Protein AF-A0A1F2VPT2-F1 (afdb_monomer)

Sequence (80 aa):
MIWLYERGAEVLRIETRFDNDSSQFEMIWHRPDGTTKTERFATEDAFRARLETVEAALRTEHWNRTGTPEIQKDGWKDAQ

Secondary structure (DSSP, 8-state):
-EEEEEETTEEEEEEEEEETTTTEEEEEEE-TTS-EEEEEESSHHHHHHHHHHHHHHHHHTTPEEEEEEE--STT-----

Radius of gyration: 13.38 Å; Cα contacts (8 Å, |Δi|>4): 118; chains: 1; bounding box: 27×38×33 Å

Nearest PDB structures (foldseek):
  3k44-assembly1_A  TM=4.177E-01  e=1.563E-01  Drosophila melanogaster
  3k44-assembly4_D  TM=4.170E-01  e=1.655E-01  Drosophila melanogaster
  8chu-assembly1_A  TM=4.640E-01  e=2.599E+00  Homo sapiens
  8chu-assembly1_B  TM=4.406E-01  e=2.454E+00  Homo sapiens
  8chv-assembly1_B  TM=4.452E-01  e=2.599E+00  Homo sapiens

Mean predicted aligned error: 6.66 Å

Foldseek 3Di:
DWWWWDDPPWIKIWDWDQDPVLRWIWIWIQGSVRDIDIDIGNDPVVVVVVVVVVVVVCVVVVIDTDDDHDDPPPHDPPPD

Solvent-accessible surface area (backbone atoms only — not comparable to full-atom values): 4607 Å² total; per-residue (Å²): 63,36,42,40,28,38,44,92,93,41,50,38,37,42,37,41,49,68,42,77,90,79,57,26,40,36,42,37,38,40,41,68,88,68,54,70,50,79,46,79,24,81,42,69,66,62,43,49,56,47,50,56,53,48,55,52,50,37,52,74,70,57,38,41,76,50,79,76,70,44,70,67,79,89,68,71,78,84,78,128

pLDDT: mean 84.19, std 14.8, range [40.03, 95.0]

Structure (mmCIF, N/CA/C/O backbone):
data_AF-A0A1F2VPT2-F1
#
_entry.id   AF-A0A1F2VPT2-F1
#
loop_
_atom_site.group_PDB
_atom_site.id
_atom_site.type_symbol
_atom_site.label_atom_id
_atom_site.label_alt_id
_atom_site.label_comp_id
_atom_site.label_asym_id
_atom_site.label_entity_id
_atom_site.label_seq_id
_atom_site.pdbx_PDB_ins_code
_atom_site.Cartn_x
_atom_site.Cartn_y
_atom_site.Cartn_z
_atom_site.occupancy
_atom_site.B_iso_or_equiv
_atom_site.auth_seq_id
_atom_site.auth_comp_id
_atom_site.auth_asym_id
_atom_site.auth_atom_id
_atom_site.pdbx_PDB_model_num
ATOM 1 N N . MET A 1 1 ? 2.904 -10.491 -0.978 1.00 84.00 1 MET A N 1
ATOM 2 C CA . MET A 1 1 ? 2.934 -10.282 0.484 1.00 84.00 1 MET A CA 1
ATOM 3 C C . MET A 1 1 ? 1.791 -9.358 0.862 1.00 84.00 1 MET A C 1
ATO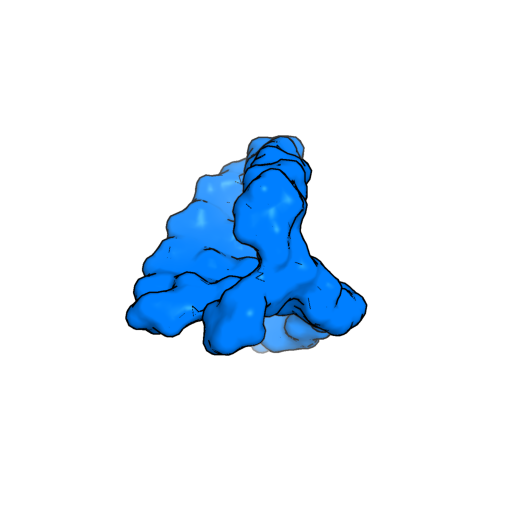M 5 O O . MET A 1 1 ? 1.512 -8.440 0.105 1.00 84.00 1 MET A O 1
ATOM 9 N N . ILE A 1 2 ? 1.144 -9.563 2.006 1.00 86.06 2 ILE A N 1
ATOM 10 C CA . ILE A 1 2 ? 0.155 -8.623 2.549 1.00 86.06 2 ILE A CA 1
ATOM 11 C C . ILE A 1 2 ? 0.764 -7.865 3.718 1.00 86.06 2 ILE A C 1
ATOM 13 O O . ILE A 1 2 ? 1.442 -8.435 4.569 1.00 86.06 2 ILE A O 1
ATOM 17 N N . TRP A 1 3 ? 0.500 -6.568 3.743 1.00 87.81 3 TRP A N 1
ATOM 18 C CA . TRP A 1 3 ? 0.905 -5.639 4.773 1.00 87.81 3 TRP A CA 1
ATOM 19 C C . TRP A 1 3 ? -0.355 -4.962 5.300 1.00 87.81 3 TRP A C 1
ATOM 21 O O . TRP A 1 3 ? -1.119 -4.383 4.526 1.00 87.81 3 TRP A O 1
ATOM 31 N N . LEU A 1 4 ? -0.585 -5.066 6.604 1.00 89.69 4 LEU A N 1
ATOM 32 C CA . LEU A 1 4 ? -1.698 -4.411 7.276 1.00 89.69 4 LEU A CA 1
ATOM 33 C C . LEU A 1 4 ? -1.174 -3.213 8.053 1.00 89.69 4 LEU A C 1
ATOM 35 O O . LEU A 1 4 ? -0.113 -3.264 8.680 1.00 89.69 4 LEU A O 1
ATOM 39 N N . TYR A 1 5 ? -1.923 -2.127 7.964 1.00 91.00 5 TYR A N 1
ATOM 40 C CA . TYR A 1 5 ? -1.641 -0.880 8.634 1.00 91.00 5 TYR A CA 1
ATOM 41 C C . TYR A 1 5 ? -2.912 -0.383 9.301 1.00 91.00 5 TYR A C 1
ATOM 43 O O . TYR A 1 5 ? -3.975 -0.357 8.683 1.00 91.00 5 TYR A O 1
ATOM 51 N N . GLU A 1 6 ? -2.793 0.051 10.545 1.00 91.50 6 GLU A N 1
ATOM 52 C CA . GLU A 1 6 ? -3.917 0.524 11.341 1.00 91.50 6 GLU A CA 1
ATOM 53 C C . GLU A 1 6 ? -3.661 1.942 11.843 1.00 91.50 6 GLU A C 1
ATOM 55 O O . GLU A 1 6 ? -2.553 2.296 12.267 1.00 91.50 6 GLU A O 1
ATOM 60 N N . ARG A 1 7 ? -4.712 2.760 11.797 1.00 91.94 7 ARG A N 1
ATOM 61 C CA . ARG A 1 7 ? -4.732 4.115 12.343 1.00 91.94 7 ARG A CA 1
ATOM 62 C C . ARG A 1 7 ? -6.085 4.365 13.000 1.00 91.94 7 ARG A C 1
ATOM 64 O O . ARG A 1 7 ? -7.079 4.645 12.337 1.00 91.94 7 ARG A O 1
ATOM 71 N N . GLY A 1 8 ? -6.134 4.251 14.326 1.00 88.69 8 GLY A N 1
ATOM 72 C CA . GLY A 1 8 ? -7.396 4.334 15.063 1.00 88.69 8 GLY A CA 1
ATOM 73 C C . GLY A 1 8 ? -8.326 3.176 14.693 1.00 88.69 8 GLY A C 1
ATOM 74 O O . GLY A 1 8 ? -7.985 2.027 14.941 1.00 88.69 8 GLY A O 1
ATOM 75 N N . ALA A 1 9 ? -9.486 3.484 14.108 1.00 87.19 9 ALA A N 1
ATOM 76 C CA . ALA A 1 9 ? -10.441 2.490 13.602 1.00 87.19 9 ALA A CA 1
ATOM 77 C C . ALA A 1 9 ? -10.271 2.191 12.099 1.00 87.19 9 ALA A C 1
ATOM 79 O O . ALA A 1 9 ? -11.014 1.386 11.540 1.00 87.19 9 ALA A O 1
ATOM 80 N N . GLU A 1 10 ? -9.335 2.866 11.428 1.00 92.56 10 GLU A N 1
ATOM 81 C CA . GLU A 1 10 ? -9.087 2.685 10.003 1.00 92.56 10 GLU A CA 1
ATOM 82 C C . GLU A 1 10 ? -8.066 1.573 9.772 1.00 92.56 10 GLU A C 1
ATOM 84 O O . GLU A 1 10 ? -7.018 1.531 10.422 1.00 92.56 10 GLU A O 1
ATOM 89 N N . VAL A 1 11 ? -8.347 0.723 8.784 1.00 91.00 11 VAL A N 1
ATOM 90 C CA . VAL A 1 11 ? -7.442 -0.333 8.330 1.00 91.00 11 VAL A CA 1
ATOM 91 C C . VAL A 1 11 ? -7.096 -0.087 6.869 1.00 91.00 11 VAL A C 1
ATOM 93 O O . VAL A 1 11 ? -7.972 0.033 6.013 1.00 91.00 11 VAL A O 1
ATOM 96 N N . LEU A 1 12 ? -5.802 -0.025 6.587 1.00 92.12 12 LEU A N 1
ATOM 97 C CA . LEU A 1 12 ? -5.240 0.011 5.251 1.00 92.12 12 LEU A CA 1
ATOM 98 C C . LEU A 1 12 ? -4.515 -1.310 5.002 1.00 92.12 12 LEU A C 1
ATOM 100 O O . LEU A 1 12 ? -3.617 -1.695 5.749 1.00 92.12 12 LEU A O 1
ATOM 104 N N . ARG A 1 13 ? -4.876 -1.994 3.918 1.00 92.00 13 ARG A N 1
ATOM 105 C CA . ARG A 1 13 ? -4.187 -3.209 3.479 1.00 92.00 13 ARG A CA 1
ATOM 106 C C . ARG A 1 13 ? -3.449 -2.929 2.181 1.00 92.00 13 ARG A C 1
ATOM 108 O O . ARG A 1 13 ? -4.043 -2.459 1.215 1.00 92.00 13 ARG A O 1
ATOM 115 N N . ILE A 1 14 ? -2.167 -3.262 2.151 1.00 92.25 14 ILE A N 1
ATOM 116 C CA . ILE A 1 14 ? -1.347 -3.234 0.943 1.00 92.25 14 ILE A CA 1
ATOM 117 C C . ILE A 1 14 ? -0.971 -4.664 0.603 1.00 92.25 14 ILE A C 1
ATOM 119 O O . ILE A 1 14 ? -0.332 -5.365 1.384 1.00 92.25 14 ILE A O 1
ATOM 123 N N . GLU A 1 15 ? -1.381 -5.104 -0.572 1.00 92.00 15 GLU A N 1
ATOM 124 C CA . GLU A 1 15 ? -0.995 -6.382 -1.134 1.00 92.00 15 GLU A CA 1
ATOM 125 C C . GLU A 1 15 ? 0.023 -6.165 -2.247 1.00 92.00 15 GLU A C 1
ATOM 127 O O . GLU A 1 15 ? -0.136 -5.317 -3.117 1.00 92.00 15 GLU A O 1
ATOM 132 N N . THR A 1 16 ? 1.091 -6.943 -2.211 1.00 90.25 16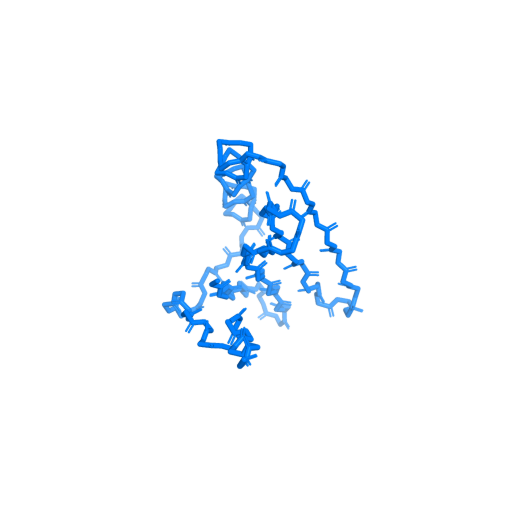 THR A N 1
ATOM 133 C CA . THR A 1 16 ? 2.128 -6.957 -3.230 1.00 90.25 16 THR A CA 1
ATOM 134 C C . THR A 1 16 ? 2.156 -8.3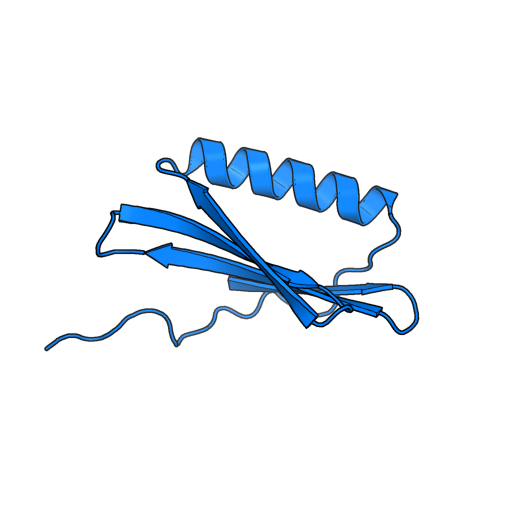19 -3.894 1.00 90.25 16 THR A C 1
ATOM 136 O O . THR A 1 16 ? 2.142 -9.346 -3.210 1.00 90.25 16 THR A O 1
ATOM 139 N N . ARG A 1 17 ? 2.209 -8.366 -5.219 1.00 89.62 17 ARG A N 1
ATOM 140 C CA . ARG A 1 17 ? 2.330 -9.629 -5.952 1.00 89.62 17 ARG A CA 1
ATOM 141 C C . ARG A 1 17 ? 3.114 -9.436 -7.236 1.00 89.62 17 ARG A C 1
ATOM 143 O O . ARG A 1 17 ? 3.231 -8.321 -7.730 1.00 89.62 17 ARG A O 1
ATOM 150 N N . PHE A 1 18 ? 3.655 -10.528 -7.751 1.00 86.88 18 PHE A N 1
ATOM 151 C CA . PHE A 1 18 ? 4.248 -10.560 -9.077 1.00 86.88 18 PHE A CA 1
ATOM 152 C C . PHE A 1 18 ? 3.286 -11.292 -10.009 1.00 86.88 18 PHE A C 1
ATOM 154 O O . PHE A 1 18 ? 2.944 -12.450 -9.766 1.00 86.88 18 PHE A O 1
ATOM 161 N 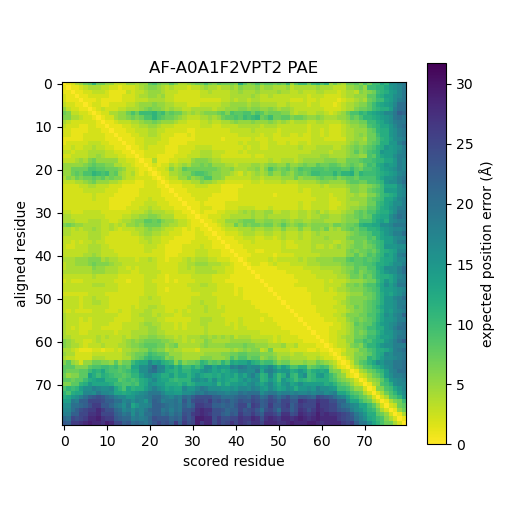N . ASP A 1 19 ? 2.815 -10.592 -11.031 1.00 86.69 19 ASP A N 1
ATOM 162 C CA . ASP A 1 19 ? 2.007 -11.151 -12.101 1.00 86.69 19 ASP A CA 1
ATOM 163 C C . ASP A 1 19 ? 2.934 -11.819 -13.121 1.00 86.69 19 ASP A C 1
ATOM 165 O O . ASP A 1 19 ? 3.694 -11.146 -13.818 1.00 86.69 19 ASP A O 1
ATOM 169 N N . ASN A 1 20 ? 2.899 -13.152 -13.182 1.00 83.69 20 ASN A N 1
ATOM 170 C CA . ASN A 1 20 ? 3.766 -13.919 -14.083 1.00 83.69 20 ASN A CA 1
ATOM 171 C C . ASN A 1 20 ? 3.341 -13.815 -15.554 1.00 83.69 20 ASN A C 1
ATOM 173 O O . ASN A 1 20 ? 4.188 -13.978 -16.425 1.00 83.69 20 ASN A O 1
ATOM 177 N N . ASP A 1 21 ? 2.065 -13.533 -15.834 1.00 86.44 21 ASP A N 1
ATOM 178 C CA . ASP A 1 21 ? 1.549 -13.420 -17.205 1.00 86.44 21 ASP A CA 1
ATOM 179 C C . ASP A 1 21 ? 2.120 -12.179 -17.905 1.00 86.44 21 ASP A C 1
ATOM 181 O O . ASP A 1 21 ? 2.716 -12.262 -18.977 1.00 86.44 21 ASP A O 1
ATOM 185 N N . SER A 1 22 ? 2.045 -11.029 -17.234 1.00 85.44 22 SER A N 1
ATOM 186 C CA . SER A 1 22 ? 2.563 -9.755 -17.738 1.00 85.44 22 SER A CA 1
ATOM 187 C C . SER A 1 22 ? 4.009 -9.479 -17.317 1.00 85.44 22 SER A C 1
ATOM 189 O O . SER A 1 22 ? 4.584 -8.478 -17.746 1.00 85.44 22 SER A O 1
ATOM 191 N N . SER A 1 23 ? 4.599 -10.330 -16.468 1.00 89.00 23 SER A N 1
ATOM 192 C CA . SER A 1 23 ? 5.903 -10.105 -15.823 1.00 89.00 23 SER A CA 1
ATOM 193 C C . SER A 1 23 ? 5.982 -8.742 -15.119 1.00 89.00 23 SER A C 1
ATOM 195 O O . SER A 1 23 ? 6.954 -8.001 -15.271 1.00 89.00 23 SER A O 1
ATOM 197 N N . GLN A 1 24 ? 4.932 -8.382 -14.373 1.00 91.56 24 GLN A N 1
ATOM 198 C CA . GLN A 1 24 ? 4.835 -7.095 -13.677 1.00 91.56 24 GLN A CA 1
ATOM 199 C C . GLN A 1 24 ? 4.679 -7.266 -12.172 1.00 91.56 24 GLN A C 1
ATOM 201 O O . GLN A 1 24 ? 4.010 -8.170 -11.683 1.00 91.56 24 GLN A O 1
ATOM 206 N N . PHE A 1 25 ? 5.243 -6.331 -11.421 1.00 90.94 25 PHE A N 1
ATOM 207 C CA . PHE A 1 25 ? 4.985 -6.193 -9.998 1.00 90.94 25 PHE A CA 1
ATOM 208 C C . PHE A 1 25 ? 3.712 -5.377 -9.801 1.00 90.94 25 PHE A C 1
ATOM 210 O O . PHE A 1 25 ? 3.577 -4.280 -10.343 1.00 90.94 25 PHE A O 1
ATOM 217 N N . GLU A 1 26 ? 2.785 -5.886 -9.004 1.00 93.62 26 GLU A N 1
ATOM 218 C CA . GLU A 1 26 ? 1.543 -5.208 -8.662 1.00 93.62 26 GLU A CA 1
ATOM 219 C C . GLU A 1 26 ? 1.532 -4.840 -7.177 1.00 93.62 26 GLU A C 1
ATOM 221 O O . GLU A 1 26 ? 1.831 -5.660 -6.305 1.00 93.62 26 GLU A O 1
ATOM 226 N N . MET A 1 27 ? 1.155 -3.595 -6.896 1.00 93.81 27 MET A N 1
ATOM 227 C CA . MET A 1 27 ? 0.831 -3.095 -5.565 1.00 93.81 27 MET A CA 1
ATOM 228 C C . MET A 1 27 ? -0.654 -2.756 -5.524 1.00 93.81 27 MET A C 1
ATOM 230 O O . MET A 1 27 ? -1.115 -1.839 -6.204 1.00 93.81 27 MET A O 1
ATOM 234 N N . ILE A 1 28 ? -1.410 -3.501 -4.734 1.00 94.56 28 ILE A N 1
ATOM 235 C CA . ILE A 1 28 ? -2.849 -3.355 -4.584 1.00 94.56 28 ILE A CA 1
ATOM 236 C C . ILE A 1 28 ? -3.120 -2.730 -3.221 1.00 94.56 28 ILE A C 1
ATOM 238 O O . ILE A 1 28 ? -2.758 -3.260 -2.175 1.00 94.56 28 ILE A O 1
AT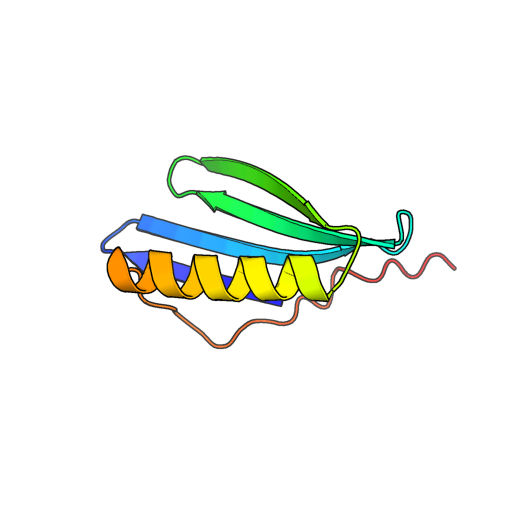OM 242 N N . TRP A 1 29 ? -3.767 -1.579 -3.243 1.00 94.31 29 TRP A N 1
ATOM 243 C CA . TRP A 1 29 ? -4.163 -0.816 -2.076 1.00 94.31 29 TRP A CA 1
ATOM 244 C C . TRP A 1 29 ? -5.627 -1.075 -1.791 1.00 94.31 29 TRP A C 1
ATOM 246 O O . TRP A 1 29 ? -6.457 -0.750 -2.632 1.00 94.31 29 TRP A O 1
ATOM 256 N N . HIS A 1 30 ? -5.950 -1.560 -0.604 1.00 93.81 30 HIS A N 1
ATOM 257 C CA . HIS A 1 30 ? -7.315 -1.629 -0.100 1.00 93.81 30 HIS A CA 1
ATOM 258 C C . HIS A 1 30 ? -7.466 -0.590 1.005 1.00 93.81 30 HIS A C 1
ATOM 260 O O . HIS A 1 30 ? -6.907 -0.736 2.095 1.00 93.81 30 HIS A O 1
ATOM 266 N N . ARG A 1 31 ? -8.170 0.497 0.688 1.00 91.75 31 ARG A N 1
ATOM 267 C CA . ARG A 1 31 ? -8.355 1.632 1.594 1.00 91.75 31 ARG A CA 1
ATOM 268 C C . ARG A 1 31 ? -9.512 1.394 2.566 1.00 91.75 31 ARG A C 1
ATOM 270 O O . ARG A 1 31 ? -10.421 0.636 2.231 1.00 91.75 31 ARG A O 1
ATOM 277 N N . PRO A 1 32 ? -9.534 2.094 3.715 1.00 89.12 32 PRO A N 1
ATOM 278 C CA . PRO A 1 32 ? -10.624 1.988 4.691 1.00 89.12 32 PRO A CA 1
ATOM 279 C C . PRO A 1 32 ? -12.002 2.367 4.124 1.00 89.12 32 PRO A C 1
ATOM 281 O O . PRO A 1 32 ? -13.014 1.839 4.564 1.00 89.12 32 PRO A O 1
ATOM 284 N N . ASP A 1 33 ? -12.042 3.227 3.104 1.00 89.75 33 ASP A N 1
ATOM 285 C CA . ASP A 1 33 ? -13.251 3.599 2.350 1.00 89.75 33 ASP A CA 1
ATOM 286 C C . ASP A 1 33 ? -13.794 2.460 1.448 1.00 89.75 33 ASP A C 1
ATOM 288 O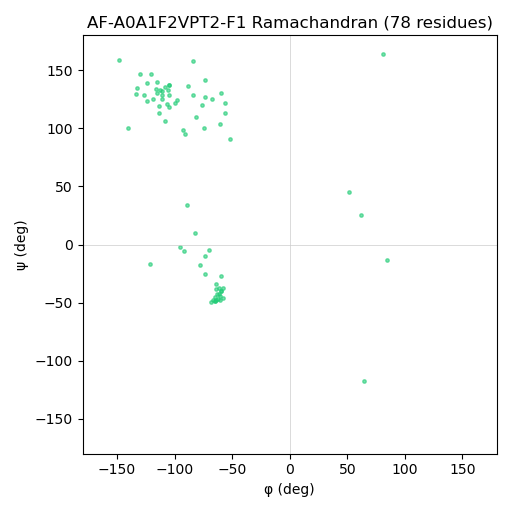 O . ASP A 1 33 ? -14.840 2.580 0.823 1.00 89.75 33 ASP A O 1
ATOM 292 N N . GLY A 1 34 ? -13.089 1.328 1.354 1.00 87.69 34 GLY A N 1
ATOM 293 C CA . GLY A 1 34 ? -13.432 0.213 0.465 1.00 87.69 34 GLY A CA 1
ATOM 294 C C . GLY A 1 34 ? -12.908 0.387 -0.964 1.00 87.69 34 GLY A C 1
ATOM 295 O O . GLY A 1 34 ? -12.837 -0.583 -1.722 1.00 87.69 34 GLY A O 1
ATOM 296 N N . THR A 1 35 ? -12.455 1.590 -1.329 1.00 93.00 35 THR A N 1
ATOM 297 C CA . THR A 1 35 ? -11.777 1.831 -2.605 1.00 93.00 35 THR A CA 1
ATOM 298 C C . THR A 1 35 ? -10.507 0.985 -2.723 1.00 93.00 35 THR A C 1
ATOM 300 O O . THR A 1 35 ? -9.635 1.004 -1.847 1.00 93.00 35 THR A O 1
ATOM 303 N N . THR A 1 36 ? -10.372 0.297 -3.860 1.00 93.94 36 THR A N 1
ATOM 304 C CA . THR A 1 36 ? -9.159 -0.443 -4.220 1.00 93.94 36 THR A CA 1
ATOM 305 C C . THR A 1 36 ? -8.411 0.262 -5.350 1.00 93.94 36 THR A C 1
ATOM 307 O O . THR A 1 36 ? -9.024 0.702 -6.322 1.00 93.94 36 THR A O 1
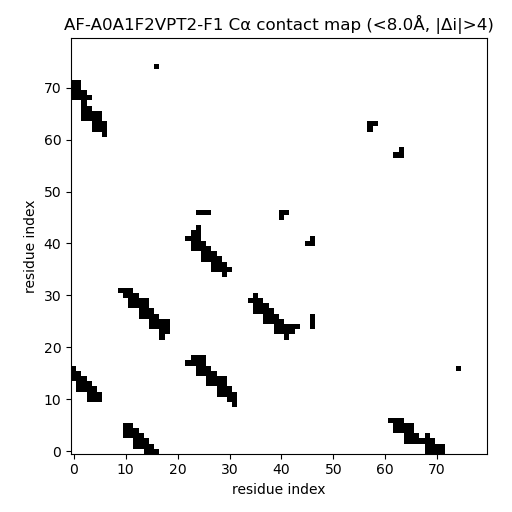ATOM 310 N N . LYS A 1 37 ? -7.084 0.376 -5.243 1.00 95.00 37 LYS A N 1
ATOM 311 C CA . LYS A 1 37 ? -6.217 0.911 -6.306 1.00 95.00 37 LYS A CA 1
ATOM 312 C C . LYS A 1 37 ? -5.098 -0.077 -6.604 1.00 95.00 37 LYS A C 1
ATOM 314 O O . LYS A 1 37 ? -4.366 -0.443 -5.695 1.00 95.00 37 LYS A O 1
ATOM 319 N N . THR A 1 38 ? -4.910 -0.423 -7.871 1.00 94.19 38 THR A N 1
ATOM 320 C CA . THR A 1 38 ? -3.774 -1.240 -8.317 1.00 94.19 38 THR A CA 1
ATOM 321 C C . THR A 1 38 ? -2.752 -0.365 -9.030 1.00 94.19 38 THR A C 1
ATOM 323 O O . THR A 1 38 ? -3.091 0.390 -9.939 1.00 94.19 38 THR A O 1
ATOM 326 N N . GLU A 1 39 ? -1.497 -0.461 -8.613 1.00 94.19 39 GLU A N 1
ATOM 327 C CA . GLU A 1 39 ? -0.342 0.140 -9.273 1.00 94.19 39 GLU A CA 1
ATOM 328 C C . GLU A 1 39 ? 0.509 -0.986 -9.862 1.00 94.19 39 GLU A C 1
ATOM 330 O O . GLU A 1 39 ? 0.773 -1.975 -9.179 1.00 94.19 39 GLU A O 1
ATOM 335 N N . ARG A 1 40 ? 0.915 -0.851 -11.127 1.00 94.12 40 ARG A N 1
ATOM 336 C CA . ARG A 1 40 ? 1.727 -1.851 -11.827 1.00 94.12 40 ARG A CA 1
ATOM 337 C C . ARG A 1 40 ? 3.093 -1.289 -12.178 1.00 94.12 40 ARG A C 1
ATOM 339 O O . ARG A 1 40 ? 3.198 -0.140 -12.606 1.00 94.12 40 ARG A O 1
ATOM 346 N N . PHE A 1 41 ? 4.119 -2.114 -12.029 1.00 93.12 41 PHE A N 1
ATOM 347 C CA . PHE A 1 41 ? 5.512 -1.750 -12.239 1.00 93.12 41 PHE A CA 1
ATOM 348 C C . PHE A 1 41 ? 6.192 -2.832 -13.072 1.00 93.12 41 PHE A C 1
ATOM 350 O O . PHE A 1 41 ? 6.112 -4.015 -12.756 1.00 93.12 41 PHE A O 1
ATOM 357 N N . ALA A 1 42 ? 6.883 -2.429 -14.136 1.00 91.69 42 ALA A N 1
ATOM 358 C CA . ALA A 1 42 ? 7.589 -3.362 -15.014 1.00 91.69 42 ALA A CA 1
ATOM 359 C C . ALA A 1 42 ? 8.926 -3.849 -14.430 1.00 91.69 42 ALA A C 1
ATOM 361 O O . ALA A 1 42 ? 9.483 -4.833 -14.904 1.00 91.69 42 ALA A O 1
ATOM 362 N N . THR A 1 43 ? 9.470 -3.154 -13.428 1.00 91.50 43 THR A N 1
ATOM 363 C CA . THR A 1 43 ? 10.772 -3.474 -12.838 1.00 91.50 43 THR A CA 1
ATOM 364 C C . THR A 1 43 ? 10.684 -3.557 -11.322 1.00 91.50 43 THR A C 1
ATOM 366 O O . THR A 1 43 ? 9.938 -2.810 -10.682 1.00 91.50 43 THR A O 1
ATOM 369 N N . GLU A 1 44 ? 11.495 -4.447 -10.749 1.00 89.06 44 GLU A N 1
ATOM 370 C CA . GLU A 1 44 ? 11.613 -4.598 -9.298 1.00 89.06 44 GLU A CA 1
ATOM 371 C C . GLU A 1 44 ? 12.113 -3.304 -8.646 1.00 89.06 44 GLU A C 1
ATOM 373 O O . GLU A 1 44 ? 11.642 -2.928 -7.581 1.00 89.06 44 GLU A O 1
ATOM 378 N N . ASP A 1 45 ? 13.027 -2.587 -9.305 1.00 93.38 45 ASP A N 1
ATOM 379 C CA . ASP A 1 45 ? 13.586 -1.337 -8.791 1.00 93.38 45 ASP A CA 1
ATOM 380 C C . ASP A 1 45 ? 12.517 -0.245 -8.623 1.00 93.38 45 ASP A C 1
ATOM 382 O O . ASP A 1 45 ? 12.397 0.342 -7.548 1.00 93.38 45 ASP A O 1
ATOM 386 N N . ALA A 1 46 ? 11.664 -0.048 -9.637 1.00 93.06 46 ALA A N 1
ATOM 387 C CA . ALA A 1 46 ? 10.562 0.911 -9.563 1.00 93.06 46 ALA A CA 1
ATOM 388 C C . ALA A 1 46 ? 9.539 0.512 -8.490 1.00 93.06 46 ALA A C 1
ATOM 390 O O . ALA A 1 46 ? 9.022 1.364 -7.764 1.00 93.06 46 ALA A O 1
ATOM 391 N N . PHE A 1 47 ? 9.270 -0.789 -8.369 1.00 91.69 47 PHE A N 1
ATOM 392 C CA . PHE A 1 47 ? 8.390 -1.326 -7.342 1.00 91.69 47 PHE A CA 1
ATOM 393 C C . PHE A 1 47 ? 8.959 -1.123 -5.926 1.00 91.69 47 PHE A C 1
ATOM 395 O O . PHE A 1 47 ? 8.243 -0.663 -5.036 1.00 91.69 47 PHE A O 1
ATOM 402 N N . ARG A 1 48 ? 10.250 -1.403 -5.719 1.00 90.56 48 ARG A N 1
ATOM 403 C CA . ARG A 1 48 ? 10.941 -1.238 -4.433 1.00 90.56 48 ARG A CA 1
ATOM 404 C C . ARG A 1 48 ? 10.996 0.229 -4.019 1.00 90.56 48 ARG A C 1
ATOM 406 O O . ARG A 1 48 ? 10.565 0.554 -2.919 1.00 90.56 48 ARG A O 1
ATOM 413 N N . ALA A 1 49 ? 11.402 1.117 -4.926 1.00 94.19 49 ALA A N 1
ATOM 414 C CA . ALA A 1 49 ? 11.420 2.556 -4.671 1.00 94.19 49 ALA A CA 1
ATOM 415 C C . ALA A 1 49 ? 10.023 3.087 -4.303 1.00 94.19 49 ALA A C 1
ATOM 417 O O . ALA A 1 49 ? 9.876 3.939 -3.416 1.00 94.19 49 ALA A O 1
ATOM 418 N N . ARG A 1 50 ? 8.970 2.556 -4.945 1.00 94.19 50 ARG A N 1
ATOM 419 C CA . ARG A 1 50 ? 7.590 2.876 -4.576 1.00 94.19 50 ARG A CA 1
ATOM 420 C C . ARG A 1 50 ? 7.254 2.385 -3.174 1.00 94.19 50 ARG A C 1
ATOM 422 O O . ARG A 1 50 ? 6.706 3.169 -2.404 1.00 94.19 50 ARG A O 1
ATOM 429 N N . LEU A 1 51 ? 7.567 1.133 -2.848 1.00 90.75 51 LEU A N 1
ATOM 430 C CA . LEU A 1 51 ? 7.296 0.549 -1.536 1.00 90.75 51 LEU A CA 1
ATOM 431 C C . LEU A 1 51 ? 7.972 1.351 -0.416 1.00 90.75 51 LEU A C 1
ATOM 433 O O . LEU A 1 51 ? 7.301 1.734 0.537 1.00 90.75 51 LEU A O 1
ATOM 437 N N . GLU A 1 52 ? 9.244 1.717 -0.584 1.00 91.56 52 GLU A N 1
ATOM 438 C CA . GLU A 1 52 ? 9.985 2.540 0.382 1.00 91.56 52 GLU A CA 1
ATOM 439 C C . GLU A 1 52 ? 9.339 3.922 0.580 1.00 91.56 52 GLU A C 1
ATOM 441 O O . GLU A 1 52 ? 9.151 4.380 1.710 1.00 91.56 52 GLU A O 1
ATOM 446 N N . THR A 1 53 ? 8.930 4.571 -0.517 1.00 93.88 53 THR A N 1
ATOM 447 C CA . THR A 1 53 ? 8.228 5.867 -0.475 1.00 93.88 53 THR A CA 1
ATOM 448 C C . THR A 1 53 ? 6.902 5.761 0.279 1.00 93.88 53 THR A C 1
ATOM 450 O O . THR A 1 53 ? 6.551 6.636 1.071 1.00 93.88 53 THR A O 1
ATOM 453 N N . VAL A 1 54 ? 6.158 4.683 0.035 1.00 91.88 54 VAL A N 1
ATOM 454 C CA . VAL A 1 54 ? 4.867 4.408 0.670 1.00 91.88 54 VAL A CA 1
ATOM 455 C C . VAL A 1 54 ? 5.034 4.149 2.159 1.00 91.88 54 VAL A C 1
ATOM 457 O O . VAL A 1 54 ? 4.328 4.752 2.961 1.00 91.88 54 VAL A O 1
ATOM 460 N N . GLU A 1 55 ? 5.984 3.304 2.550 1.00 89.19 55 GLU A N 1
ATOM 461 C CA . GLU A 1 55 ? 6.259 3.023 3.958 1.00 89.19 55 GLU A CA 1
ATOM 462 C C . GLU A 1 55 ? 6.659 4.282 4.733 1.00 89.19 55 GLU A C 1
ATOM 464 O O . GLU A 1 55 ? 6.225 4.471 5.874 1.00 89.19 55 GLU A O 1
ATOM 469 N N . ALA A 1 56 ? 7.464 5.155 4.122 1.00 91.19 56 ALA A N 1
ATOM 470 C CA . ALA A 1 56 ? 7.831 6.436 4.711 1.00 91.19 56 ALA A CA 1
ATOM 471 C C . ALA A 1 56 ? 6.606 7.348 4.889 1.00 91.19 56 ALA A C 1
ATOM 473 O O . ALA A 1 56 ? 6.395 7.873 5.982 1.00 91.19 56 ALA A O 1
ATOM 474 N N . ALA A 1 57 ? 5.769 7.482 3.854 1.00 91.62 57 ALA A N 1
ATOM 475 C CA . ALA A 1 57 ? 4.551 8.290 3.909 1.00 91.62 57 ALA A CA 1
ATOM 476 C C . ALA A 1 57 ? 3.574 7.787 4.983 1.00 91.62 57 ALA A C 1
ATOM 478 O O . ALA A 1 57 ? 3.144 8.561 5.835 1.00 91.62 57 ALA A O 1
ATOM 479 N N . LEU A 1 58 ? 3.313 6.476 5.022 1.00 91.44 58 LEU A N 1
ATOM 480 C CA . LEU A 1 58 ? 2.428 5.860 6.012 1.00 91.44 58 LEU A CA 1
ATOM 481 C C . LEU A 1 58 ? 2.912 6.097 7.443 1.00 91.44 58 LEU A C 1
ATOM 483 O O . LEU A 1 58 ? 2.112 6.403 8.327 1.00 91.44 58 LEU A O 1
ATOM 487 N N . ARG A 1 59 ? 4.227 6.025 7.668 1.00 87.56 59 ARG A N 1
ATOM 488 C CA . ARG A 1 59 ? 4.829 6.335 8.968 1.00 87.56 59 ARG A CA 1
ATOM 489 C C . ARG A 1 59 ? 4.617 7.798 9.361 1.00 87.56 59 ARG A C 1
ATOM 491 O O . ARG A 1 59 ? 4.292 8.067 10.515 1.00 87.56 59 ARG A O 1
ATOM 498 N N . THR A 1 60 ? 4.781 8.731 8.424 1.00 91.75 60 THR A N 1
ATOM 499 C CA . THR A 1 60 ? 4.494 10.160 8.641 1.00 91.75 60 THR A CA 1
ATOM 500 C C . THR A 1 60 ? 3.009 10.411 8.915 1.00 91.75 60 THR A C 1
ATOM 502 O O . THR A 1 60 ? 2.670 11.262 9.729 1.00 91.75 60 THR A O 1
ATOM 505 N N . GLU A 1 61 ? 2.122 9.640 8.294 1.00 90.25 61 GLU A N 1
ATOM 506 C CA . GLU A 1 61 ? 0.668 9.696 8.482 1.00 90.25 61 GLU A CA 1
ATOM 507 C C . GLU A 1 61 ? 0.163 8.925 9.720 1.00 90.25 61 GLU A C 1
ATOM 509 O O . GLU A 1 61 ? -1.048 8.771 9.901 1.00 90.25 61 GLU A O 1
ATOM 514 N N . HIS A 1 62 ? 1.077 8.465 10.584 1.00 90.31 62 HIS A N 1
ATOM 515 C CA . HIS A 1 62 ? 0.800 7.725 11.820 1.00 90.31 62 HIS A CA 1
ATOM 516 C C . HIS A 1 62 ? 0.092 6.376 11.631 1.00 90.31 62 HIS A C 1
ATOM 518 O O . HIS A 1 62 ? -0.562 5.876 12.549 1.00 90.31 62 HIS A O 1
ATOM 524 N N . TRP A 1 63 ? 0.246 5.753 10.465 1.00 91.50 63 TRP A N 1
ATOM 525 C CA . TRP A 1 63 ? -0.161 4.370 10.272 1.00 91.50 63 TRP A CA 1
ATOM 526 C C . TRP A 1 63 ? 0.820 3.432 10.968 1.00 91.50 63 TRP A C 1
ATOM 528 O O . TRP A 1 63 ? 2.029 3.469 10.728 1.00 91.50 63 TRP A O 1
ATOM 538 N N . ASN A 1 64 ? 0.290 2.551 11.809 1.00 88.00 64 ASN A N 1
ATOM 539 C CA . ASN A 1 64 ? 1.077 1.530 12.482 1.00 88.00 64 ASN A CA 1
ATOM 540 C C . ASN A 1 64 ? 0.956 0.228 11.714 1.00 88.00 64 ASN A C 1
ATOM 542 O O . ASN A 1 64 ? -0.145 -0.262 11.489 1.00 88.00 64 ASN A O 1
ATOM 546 N N . ARG A 1 65 ? 2.090 -0.345 11.318 1.00 86.69 65 ARG A N 1
ATOM 547 C CA . ARG A 1 65 ? 2.099 -1.672 10.710 1.00 86.69 65 ARG A CA 1
ATOM 548 C C . ARG A 1 65 ? 1.689 -2.701 11.758 1.00 86.69 65 ARG A C 1
ATOM 550 O O . ARG A 1 65 ? 2.333 -2.787 12.804 1.00 86.69 65 ARG A O 1
ATOM 557 N N . THR A 1 66 ? 0.673 -3.495 11.459 1.00 81.00 66 THR A N 1
ATOM 558 C CA . THR A 1 66 ? 0.205 -4.557 12.345 1.00 81.00 66 THR A CA 1
ATOM 559 C C . THR A 1 66 ? 0.414 -5.925 11.709 1.00 81.00 66 THR A C 1
ATOM 561 O O . THR A 1 66 ? 0.119 -6.166 10.541 1.00 81.00 66 THR A O 1
ATOM 564 N N . GLY A 1 67 ? 1.022 -6.821 12.490 1.00 63.19 67 GLY A N 1
ATOM 565 C CA . GLY A 1 67 ? 1.396 -8.161 12.049 1.00 63.19 67 GLY A CA 1
ATOM 566 C C . GLY A 1 67 ? 2.702 -8.247 11.250 1.00 63.19 67 GLY A C 1
ATOM 567 O O . GLY A 1 67 ? 3.272 -7.269 10.759 1.00 63.19 67 GLY A O 1
ATOM 568 N N . THR A 1 68 ? 3.204 -9.474 11.146 1.00 62.62 68 THR A N 1
ATOM 569 C CA . THR A 1 68 ? 4.290 -9.850 10.235 1.00 62.62 68 THR A CA 1
ATOM 570 C C . THR A 1 68 ? 3.722 -9.874 8.812 1.00 62.62 68 THR A C 1
ATOM 572 O O . THR A 1 68 ? 2.576 -10.295 8.658 1.00 62.62 68 THR A O 1
ATOM 575 N N . PRO A 1 69 ? 4.451 -9.429 7.768 1.00 65.69 69 PRO A N 1
ATOM 576 C CA . PRO A 1 69 ? 3.944 -9.518 6.404 1.00 65.69 69 PRO A CA 1
ATOM 577 C C . PRO A 1 69 ? 3.582 -10.964 6.083 1.00 65.69 69 PRO A C 1
ATOM 579 O O . PRO A 1 69 ? 4.457 -11.828 6.014 1.00 65.69 69 PRO A O 1
ATOM 582 N N . GLU A 1 70 ? 2.295 -11.224 5.892 1.00 64.69 70 GLU A N 1
ATOM 583 C CA . GLU A 1 70 ? 1.845 -12.559 5.551 1.00 64.69 70 GLU A CA 1
ATOM 584 C C . GLU A 1 70 ? 2.166 -12.797 4.075 1.00 64.69 70 GLU A C 1
ATOM 586 O O . GLU A 1 70 ? 1.749 -12.054 3.175 1.00 64.69 70 GLU A O 1
ATOM 591 N N . ILE A 1 71 ? 2.980 -13.813 3.805 1.00 63.50 71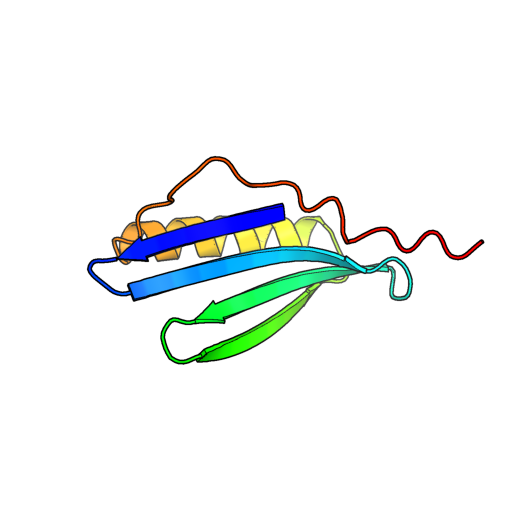 ILE A N 1
ATOM 592 C CA . ILE A 1 71 ? 3.176 -14.291 2.442 1.00 63.50 71 ILE A CA 1
ATOM 593 C C . ILE A 1 71 ? 1.901 -15.055 2.085 1.00 63.50 71 ILE A C 1
ATOM 595 O O . ILE A 1 71 ? 1.739 -16.202 2.498 1.00 63.50 71 ILE A O 1
ATOM 599 N N . GLN A 1 72 ? 0.991 -14.427 1.329 1.00 58.59 72 GLN A N 1
ATOM 600 C CA . GLN A 1 72 ? -0.096 -15.178 0.702 1.00 58.59 72 GLN A CA 1
ATOM 601 C C . GLN A 1 72 ? 0.516 -16.280 -0.158 1.00 58.59 72 GLN A C 1
ATOM 603 O O . GLN A 1 72 ? 1.288 -16.002 -1.075 1.00 58.59 72 GLN A O 1
ATOM 608 N N . LYS A 1 73 ? 0.145 -17.526 0.137 1.00 55.75 73 LYS A N 1
ATOM 609 C CA . LYS A 1 73 ? 0.439 -18.682 -0.717 1.00 55.75 73 LYS A CA 1
ATOM 610 C C . LYS A 1 73 ? -0.436 -18.698 -1.983 1.00 55.75 73 LYS A C 1
ATOM 612 O O . LYS A 1 73 ? -0.153 -19.451 -2.903 1.00 55.75 73 LYS A O 1
ATOM 617 N N . ASP A 1 74 ? -1.449 -17.834 -2.046 1.00 50.75 74 ASP A N 1
ATOM 618 C CA . ASP A 1 74 ? -2.540 -17.843 -3.031 1.00 50.75 74 ASP A CA 1
ATOM 619 C C . ASP A 1 74 ? -2.242 -17.041 -4.319 1.00 50.75 74 ASP A C 1
ATOM 621 O O . ASP A 1 74 ? -3.107 -16.383 -4.886 1.00 50.75 74 ASP A O 1
ATOM 625 N N . GLY A 1 75 ? -0.981 -17.020 -4.763 1.00 46.88 75 GLY A N 1
ATOM 626 C CA . GLY A 1 75 ? -0.551 -16.235 -5.933 1.00 46.88 75 GLY A CA 1
ATOM 627 C C . GLY A 1 75 ? 0.086 -17.037 -7.066 1.00 46.88 75 GLY A C 1
ATOM 628 O O . GLY A 1 75 ? 0.175 -16.538 -8.186 1.00 46.88 75 GLY A O 1
ATOM 629 N N . TRP A 1 76 ? 0.512 -18.276 -6.816 1.00 47.22 76 TRP A N 1
ATOM 630 C CA . TRP A 1 76 ? 0.905 -19.184 -7.887 1.00 47.22 76 TRP A CA 1
ATOM 631 C C . TRP A 1 76 ? -0.312 -20.003 -8.278 1.00 47.22 76 TRP A C 1
ATOM 633 O O . TRP A 1 76 ? -0.651 -20.989 -7.632 1.00 47.22 76 TRP A O 1
ATOM 643 N N . LYS A 1 77 ? -0.981 -19.596 -9.360 1.00 42.00 77 LYS A N 1
ATOM 644 C CA . LYS A 1 77 ? -1.716 -20.584 -10.139 1.00 42.00 77 LYS A CA 1
ATOM 645 C C . LYS A 1 77 ? -0.686 -21.596 -10.640 1.00 42.00 77 LYS A C 1
ATOM 647 O O . LYS A 1 77 ? 0.033 -21.311 -11.592 1.00 42.00 77 LYS A O 1
ATOM 652 N N . ASP A 1 78 ? -0.646 -22.764 -10.008 1.00 48.34 78 ASP A N 1
ATOM 653 C CA . ASP A 1 78 ? -0.414 -24.017 -10.718 1.00 48.34 78 ASP A CA 1
ATOM 654 C C . ASP A 1 78 ? -1.436 -24.064 -11.865 1.00 48.34 78 ASP A C 1
ATOM 656 O O . ASP A 1 78 ? -2.588 -24.468 -11.698 1.00 48.34 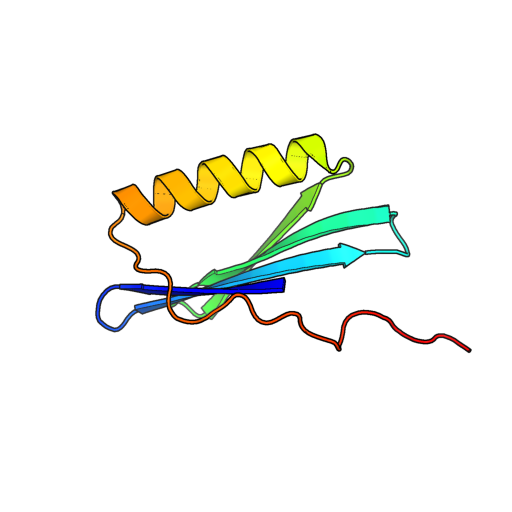78 ASP A O 1
ATOM 660 N N . ALA A 1 79 ? -1.046 -23.547 -13.027 1.00 42.00 79 ALA A N 1
ATOM 661 C CA . ALA A 1 79 ? -1.642 -23.957 -14.282 1.00 42.00 79 ALA A CA 1
ATOM 662 C C . ALA A 1 79 ? -0.779 -25.117 -14.784 1.00 42.00 79 ALA A C 1
ATOM 664 O O . ALA A 1 79 ? 0.309 -24.920 -15.319 1.00 42.00 79 ALA A O 1
ATOM 665 N N . GLN A 1 80 ? -1.288 -26.296 -14.436 1.00 40.03 80 GLN A N 1
ATOM 666 C CA . GLN A 1 80 ? -0.956 -27.649 -14.871 1.00 40.03 80 GLN A CA 1
ATOM 667 C C . GLN A 1 80 ? -0.568 -27.781 -16.349 1.00 40.03 80 GLN A C 1
ATOM 669 O O . GLN A 1 80 ? -1.156 -27.059 -17.185 1.00 40.03 80 GLN A O 1
#